Protein AF-A0A2M7K207-F1 (afdb_monomer_lite)

Sequence (127 aa):
FESYIINLAVLKNHSAVKMTAAMKNVFGFYLNKIFIRWPATRSFSGGWWNKSELHMYGVPESIIDLCRYIHFDFNIVDASIGQRKSEVHGQPCDPPIGKIIAGFDAHEVDKICAPLLNLAPKEIKYL

pLDDT: mean 88.42, std 15.57, range [40.5, 98.75]

Structure (mmCIF, N/CA/C/O backbone):
data_AF-A0A2M7K207-F1
#
_entry.id   AF-A0A2M7K207-F1
#
loop_
_atom_site.group_PDB
_atom_site.id
_atom_site.type_symbol
_atom_site.label_atom_id
_atom_site.label_alt_id
_atom_site.label_comp_id
_atom_site.label_asym_id
_atom_site.label_entity_id
_atom_site.label_seq_id
_atom_site.pdbx_PDB_ins_code
_atom_site.Cartn_x
_atom_site.Cartn_y
_atom_site.Cartn_z
_atom_site.occupancy
_atom_site.B_iso_or_equiv
_atom_site.auth_seq_id
_atom_site.auth_comp_id
_atom_site.auth_asym_id
_atom_site.auth_atom_id
_atom_site.pdbx_PDB_model_num
ATOM 1 N N . PHE A 1 1 ? 9.839 -26.637 -8.766 1.00 67.88 1 PHE A N 1
ATOM 2 C CA . PHE A 1 1 ? 8.945 -26.093 -7.730 1.00 67.88 1 PHE A CA 1
ATOM 3 C C . PHE A 1 1 ? 8.374 -24.799 -8.259 1.00 67.88 1 PHE A C 1
ATOM 5 O O . PHE A 1 1 ? 9.149 -23.994 -8.761 1.00 67.88 1 PHE A O 1
ATOM 12 N N . GLU A 1 2 ? 7.059 -24.629 -8.185 1.00 85.38 2 GLU A N 1
ATOM 13 C CA . GLU A 1 2 ? 6.427 -23.321 -8.365 1.00 85.38 2 GLU A CA 1
ATOM 14 C C . GLU A 1 2 ? 6.477 -22.597 -7.017 1.00 85.38 2 GLU A C 1
ATOM 16 O O . GLU A 1 2 ? 6.130 -23.174 -5.984 1.00 85.38 2 GLU A O 1
ATOM 21 N N . SER A 1 3 ? 7.013 -21.379 -7.005 1.00 89.19 3 SER A N 1
ATOM 22 C CA . SER A 1 3 ? 7.054 -20.519 -5.821 1.00 89.19 3 SER A CA 1
ATOM 23 C C . SER A 1 3 ? 5.884 -19.545 -5.852 1.00 89.19 3 SER A C 1
ATOM 25 O O . SER A 1 3 ? 5.554 -19.051 -6.924 1.00 89.19 3 SER A O 1
ATOM 27 N N . TYR A 1 4 ? 5.324 -19.237 -4.683 1.00 93.81 4 TYR A N 1
ATOM 28 C CA . TYR A 1 4 ? 4.212 -18.300 -4.522 1.00 93.81 4 TYR A CA 1
ATOM 29 C C . TYR A 1 4 ? 4.637 -17.161 -3.590 1.00 93.81 4 TYR A C 1
ATOM 31 O O . TYR A 1 4 ? 5.176 -17.410 -2.508 1.00 93.81 4 TYR A O 1
ATOM 39 N N . ILE A 1 5 ? 4.405 -15.916 -3.993 1.00 94.19 5 ILE A N 1
ATOM 40 C CA . ILE A 1 5 ? 4.757 -14.709 -3.250 1.00 94.19 5 ILE A CA 1
ATOM 41 C C . ILE A 1 5 ? 3.472 -14.025 -2.788 1.00 94.19 5 ILE A C 1
ATOM 43 O O . ILE A 1 5 ? 2.703 -13.488 -3.586 1.00 94.19 5 ILE A O 1
ATOM 47 N N . ILE A 1 6 ? 3.263 -14.007 -1.470 1.00 96.88 6 ILE A N 1
ATOM 48 C CA . ILE A 1 6 ? 2.131 -13.322 -0.841 1.00 96.88 6 ILE A CA 1
ATOM 49 C C . ILE A 1 6 ? 2.583 -11.948 -0.347 1.00 96.88 6 ILE A C 1
ATOM 51 O O . ILE A 1 6 ? 3.492 -11.830 0.477 1.00 96.88 6 ILE A O 1
ATOM 55 N N . ASN A 1 7 ? 1.916 -10.905 -0.827 1.00 97.50 7 ASN A N 1
ATOM 56 C CA . ASN A 1 7 ? 2.116 -9.530 -0.397 1.00 97.50 7 ASN A CA 1
ATOM 57 C C . ASN A 1 7 ? 1.244 -9.217 0.820 1.00 97.50 7 ASN A C 1
ATOM 59 O O . ASN A 1 7 ? 0.026 -9.124 0.687 1.00 97.50 7 ASN A O 1
ATOM 63 N N . LEU A 1 8 ? 1.857 -9.029 1.990 1.00 97.69 8 LEU A N 1
ATOM 64 C CA . LEU A 1 8 ? 1.155 -8.664 3.222 1.00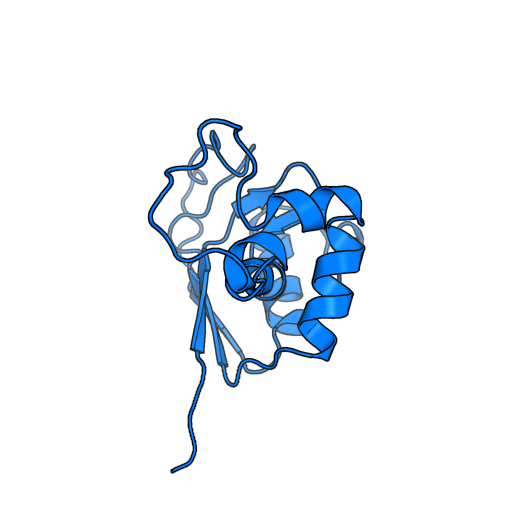 97.69 8 LEU A CA 1
ATOM 65 C C . LEU A 1 8 ? 1.459 -7.208 3.597 1.00 97.69 8 LEU A C 1
ATOM 67 O O . LEU A 1 8 ? 2.548 -6.894 4.084 1.00 97.69 8 LEU A O 1
ATOM 71 N N . ALA A 1 9 ? 0.503 -6.318 3.346 1.00 97.69 9 ALA A N 1
ATOM 72 C CA . ALA A 1 9 ? 0.615 -4.886 3.607 1.00 97.69 9 ALA A CA 1
ATOM 73 C C . ALA A 1 9 ? -0.258 -4.456 4.794 1.00 97.69 9 ALA A C 1
ATOM 75 O O . ALA A 1 9 ? -1.253 -5.100 5.112 1.00 97.69 9 ALA A O 1
ATOM 76 N N . VAL A 1 10 ? 0.080 -3.324 5.413 1.00 97.31 10 VAL A N 1
ATOM 77 C CA . VAL A 1 10 ? -0.739 -2.675 6.451 1.00 97.31 10 VAL A CA 1
ATOM 78 C C . VAL A 1 10 ? -1.293 -1.368 5.898 1.00 97.31 10 VAL A C 1
ATOM 80 O O . VAL A 1 10 ? -0.534 -0.552 5.367 1.00 97.31 10 VAL A O 1
ATOM 83 N N . LEU A 1 11 ? -2.603 -1.158 6.044 1.00 98.19 11 LEU A N 1
ATOM 84 C CA . LEU A 1 11 ? -3.279 0.032 5.538 1.00 98.19 11 LEU A CA 1
ATOM 85 C C . LEU A 1 11 ? -2.917 1.275 6.358 1.00 98.19 11 LEU A C 1
ATOM 87 O O . LEU A 1 11 ? -3.190 1.353 7.558 1.00 98.19 11 LEU A O 1
ATOM 91 N N . LYS A 1 12 ? -2.358 2.295 5.704 1.00 97.00 12 LYS A N 1
ATOM 92 C CA . LYS A 1 12 ? -2.043 3.572 6.363 1.00 97.00 12 LYS A CA 1
ATOM 93 C C . LYS A 1 12 ? -2.062 4.766 5.421 1.00 97.00 12 LYS A C 1
ATOM 95 O O . LYS A 1 12 ? -1.779 4.628 4.235 1.00 97.00 12 LYS A O 1
ATOM 100 N N . ASN A 1 13 ? -2.301 5.955 5.966 1.00 96.25 13 ASN A N 1
ATOM 101 C CA . ASN A 1 13 ? -2.028 7.212 5.281 1.00 96.25 13 ASN A CA 1
ATOM 102 C C . ASN A 1 13 ? -0.528 7.355 5.012 1.00 96.25 13 ASN A C 1
ATOM 104 O O . ASN A 1 13 ? 0.306 6.902 5.796 1.00 96.25 13 ASN A O 1
ATOM 108 N N . HIS A 1 14 ? -0.198 8.053 3.930 1.00 94.69 14 HIS A N 1
ATOM 109 C CA . HIS A 1 14 ? 1.172 8.419 3.597 1.00 94.69 14 HIS A CA 1
ATOM 110 C C . HIS A 1 14 ? 1.233 9.851 3.070 1.00 94.69 14 HIS A C 1
ATOM 112 O O . HIS A 1 14 ? 0.474 10.229 2.184 1.00 94.69 14 HIS A O 1
ATOM 118 N N . SER A 1 15 ? 2.175 10.639 3.575 1.00 90.69 15 SER A N 1
ATOM 119 C CA . SER A 1 15 ? 2.405 12.033 3.180 1.00 90.69 15 SER A CA 1
ATOM 120 C C . SER A 1 15 ? 2.583 12.231 1.660 1.00 90.69 15 SER A C 1
ATOM 122 O O . SER A 1 15 ? 1.867 13.025 1.053 1.00 90.69 15 SER A O 1
ATOM 124 N N . ALA A 1 16 ? 3.491 11.475 1.033 1.00 89.88 16 ALA A N 1
ATOM 125 C CA . ALA A 1 16 ? 3.842 11.612 -0.382 1.00 89.88 16 ALA A CA 1
ATOM 126 C C . ALA A 1 16 ? 2.799 11.048 -1.365 1.00 89.88 16 ALA A C 1
ATOM 128 O O . ALA A 1 16 ? 2.638 11.578 -2.461 1.00 89.88 16 ALA A O 1
ATOM 129 N N . VAL A 1 17 ? 2.111 9.963 -0.996 1.00 93.81 17 VAL A N 1
ATOM 130 C CA . VAL A 1 17 ? 1.262 9.188 -1.927 1.00 93.81 17 VAL A CA 1
ATOM 131 C C . VAL A 1 17 ? -0.150 8.920 -1.413 1.00 93.81 17 VAL A C 1
ATOM 133 O O . VAL A 1 17 ? -0.867 8.103 -1.975 1.00 93.81 17 VAL A O 1
ATOM 136 N N . LYS A 1 18 ? -0.562 9.627 -0.356 1.00 95.81 18 LYS A N 1
ATOM 137 C CA . LYS A 1 18 ? -1.858 9.533 0.340 1.00 95.81 18 LYS A CA 1
ATOM 138 C C . LYS A 1 18 ? -2.096 8.222 1.085 1.00 95.81 18 LYS A C 1
ATOM 140 O O . LYS A 1 18 ? -2.549 8.283 2.225 1.00 95.81 18 LYS A O 1
ATOM 145 N N . MET A 1 19 ? -1.734 7.077 0.511 1.00 96.81 19 MET A N 1
ATOM 146 C CA . MET A 1 19 ? -1.992 5.748 1.061 1.00 96.81 19 MET A CA 1
ATOM 147 C C . MET A 1 19 ? -0.792 4.808 0.893 1.00 96.81 19 MET A C 1
ATOM 149 O O . MET A 1 19 ? -0.026 4.891 -0.060 1.00 96.81 19 MET A O 1
ATOM 153 N N . THR A 1 20 ? -0.633 3.896 1.845 1.00 96.00 20 THR A N 1
ATOM 154 C CA . THR A 1 20 ? 0.124 2.653 1.697 1.00 96.00 20 THR A CA 1
ATOM 155 C C . THR A 1 20 ? -0.860 1.494 1.799 1.00 96.00 20 THR A C 1
ATOM 157 O O . THR A 1 20 ? -1.574 1.390 2.797 1.00 96.00 20 THR A O 1
ATOM 160 N N . ALA A 1 21 ? -0.860 0.639 0.783 1.00 97.69 21 ALA A N 1
ATOM 161 C CA . ALA A 1 21 ? -1.545 -0.648 0.753 1.00 97.69 21 ALA A CA 1
ATOM 162 C C . ALA A 1 21 ? -0.707 -1.632 -0.098 1.00 97.69 21 ALA A C 1
ATOM 164 O O . ALA A 1 21 ? 0.525 -1.618 0.014 1.00 97.69 21 ALA A O 1
ATOM 165 N N . ALA A 1 22 ? -1.324 -2.484 -0.915 1.00 98.00 22 ALA A N 1
ATOM 166 C CA . ALA A 1 22 ? -0.666 -3.561 -1.646 1.00 98.00 22 ALA A CA 1
ATOM 167 C C . ALA A 1 22 ? 0.401 -3.051 -2.628 1.00 98.00 22 ALA A C 1
ATOM 169 O O . ALA A 1 22 ? 1.557 -3.471 -2.525 1.00 98.00 22 ALA A O 1
ATOM 170 N N . MET A 1 23 ? 0.067 -2.114 -3.527 1.00 97.88 23 MET A N 1
ATOM 171 C CA . MET A 1 23 ? 1.023 -1.633 -4.541 1.00 97.88 23 MET A CA 1
ATOM 172 C C . MET A 1 23 ? 2.235 -0.958 -3.898 1.00 97.88 23 MET A C 1
ATOM 174 O O . MET A 1 23 ? 3.380 -1.230 -4.250 1.00 97.88 23 MET A O 1
ATOM 178 N N . LYS A 1 24 ? 2.014 -0.124 -2.876 1.00 96.19 24 LYS A N 1
ATOM 179 C CA . LYS A 1 24 ? 3.107 0.568 -2.181 1.00 96.19 24 LYS A CA 1
ATOM 180 C C . LYS A 1 24 ? 4.068 -0.394 -1.471 1.00 96.19 24 LYS A C 1
ATOM 182 O O . LYS A 1 24 ? 5.251 -0.070 -1.324 1.00 96.19 24 LYS A O 1
ATOM 187 N N . ASN A 1 25 ? 3.588 -1.563 -1.044 1.00 96.06 25 ASN A N 1
ATOM 188 C CA . ASN A 1 25 ? 4.398 -2.542 -0.321 1.00 96.06 25 ASN A CA 1
ATOM 189 C C . ASN A 1 25 ? 5.535 -3.130 -1.178 1.00 96.06 25 ASN A C 1
ATOM 191 O O . ASN A 1 25 ? 6.534 -3.596 -0.628 1.00 96.06 25 ASN A O 1
ATOM 195 N N . VAL A 1 26 ? 5.465 -2.992 -2.511 1.00 94.56 26 VAL A N 1
ATOM 196 C CA . VAL A 1 26 ? 6.535 -3.377 -3.450 1.00 94.56 26 VAL A CA 1
ATOM 197 C C . VAL A 1 26 ? 7.873 -2.684 -3.158 1.00 94.56 26 VAL A C 1
ATOM 199 O O . VAL A 1 26 ? 8.937 -3.235 -3.431 1.00 94.56 26 VAL A O 1
ATOM 202 N N . PHE A 1 27 ? 7.855 -1.518 -2.495 1.00 92.56 27 PHE A N 1
ATOM 203 C CA . PHE A 1 27 ? 9.068 -0.847 -2.006 1.00 92.56 27 PHE A CA 1
ATOM 204 C C . PHE A 1 27 ? 9.920 -1.761 -1.108 1.00 92.56 27 PHE A C 1
ATOM 206 O O . PHE A 1 27 ? 11.120 -1.539 -0.969 1.00 92.56 27 PHE A O 1
ATOM 213 N N . GLY A 1 28 ? 9.314 -2.773 -0.475 1.00 89.50 28 GLY A N 1
ATOM 214 C CA . GLY A 1 28 ? 9.980 -3.846 0.267 1.00 89.50 28 GLY A CA 1
ATOM 215 C C . GLY A 1 28 ? 11.059 -4.595 -0.506 1.00 89.50 28 GLY A C 1
ATOM 216 O O . GLY A 1 28 ? 12.071 -4.948 0.089 1.00 89.50 28 GLY A O 1
ATOM 217 N N . PHE A 1 29 ? 10.854 -4.783 -1.806 1.00 88.75 29 PHE A N 1
ATOM 218 C CA . PHE A 1 29 ? 11.705 -5.593 -2.676 1.00 88.75 29 PHE A CA 1
ATOM 219 C C . PHE A 1 29 ? 12.853 -4.810 -3.309 1.00 88.75 29 PHE A C 1
ATOM 221 O O . PHE A 1 29 ? 13.759 -5.403 -3.892 1.00 88.75 29 PHE A O 1
ATOM 228 N N . TYR A 1 30 ? 12.833 -3.482 -3.205 1.00 88.38 30 TYR A N 1
ATOM 229 C CA . TYR A 1 30 ? 13.886 -2.667 -3.778 1.00 88.38 30 TYR A CA 1
ATOM 230 C C . TYR A 1 30 ? 15.198 -2.835 -3.009 1.00 88.38 30 TYR A C 1
ATOM 232 O O . TYR A 1 30 ? 15.269 -2.605 -1.798 1.00 88.38 30 TYR A O 1
ATOM 240 N N . LEU A 1 31 ? 16.245 -3.195 -3.747 1.00 81.88 31 LEU A N 1
ATOM 241 C CA . LEU A 1 31 ? 17.618 -3.242 -3.271 1.00 81.88 31 LEU A CA 1
ATOM 242 C C . LEU A 1 31 ? 18.422 -2.190 -4.027 1.00 81.88 31 LEU A C 1
ATOM 244 O O . LEU A 1 31 ? 18.589 -2.286 -5.244 1.00 81.88 31 LEU A O 1
ATOM 248 N N . ASN A 1 32 ? 18.936 -1.190 -3.314 1.00 72.56 32 ASN A N 1
ATOM 249 C CA . ASN A 1 32 ? 19.797 -0.198 -3.935 1.00 72.56 32 ASN A CA 1
ATOM 250 C C . ASN A 1 32 ? 21.162 -0.803 -4.324 1.00 72.56 32 ASN A C 1
ATOM 252 O O . ASN A 1 32 ? 21.650 -1.776 -3.737 1.00 72.56 32 ASN A O 1
ATOM 256 N N . LYS A 1 33 ? 21.814 -0.215 -5.336 1.00 65.38 33 LYS A N 1
ATOM 257 C CA . LYS A 1 33 ? 23.104 -0.714 -5.861 1.00 65.38 33 LYS A CA 1
ATOM 258 C C . LYS A 1 33 ? 24.218 -0.710 -4.813 1.00 65.38 33 LYS A C 1
ATOM 260 O O . LYS A 1 33 ? 25.159 -1.496 -4.917 1.00 65.38 33 LYS A O 1
ATOM 265 N N . ILE A 1 34 ? 24.129 0.180 -3.827 1.00 61.75 34 ILE A N 1
ATOM 266 C CA . ILE A 1 34 ? 25.118 0.298 -2.755 1.00 61.75 34 ILE A CA 1
ATOM 267 C C . ILE A 1 34 ? 25.020 -0.917 -1.818 1.00 61.75 34 ILE A C 1
ATOM 269 O O . ILE A 1 34 ? 26.048 -1.492 -1.467 1.00 61.75 34 ILE A O 1
ATOM 273 N N . PHE A 1 35 ? 23.806 -1.374 -1.505 1.00 58.31 35 PHE A N 1
ATOM 274 C CA . PHE A 1 35 ? 23.536 -2.571 -0.709 1.00 58.31 35 PHE A CA 1
ATOM 275 C C . PHE A 1 35 ? 24.025 -3.848 -1.405 1.00 58.31 35 PHE A C 1
ATOM 277 O O . PHE A 1 35 ? 24.586 -4.727 -0.761 1.00 58.31 35 PHE A O 1
ATOM 284 N N . ILE A 1 36 ? 23.884 -3.930 -2.732 1.00 58.88 36 ILE A N 1
ATOM 285 C CA . ILE A 1 36 ? 24.345 -5.087 -3.522 1.00 58.88 36 ILE A CA 1
ATOM 286 C C . ILE A 1 36 ? 25.882 -5.166 -3.583 1.00 58.88 36 ILE A C 1
ATOM 288 O O . ILE A 1 36 ? 26.442 -6.259 -3.632 1.00 58.88 36 ILE A O 1
ATOM 292 N N . ARG A 1 37 ? 26.588 -4.025 -3.581 1.00 56.31 37 ARG A N 1
ATOM 293 C CA . ARG A 1 37 ? 28.059 -3.981 -3.720 1.00 56.31 37 ARG A CA 1
ATOM 294 C C . ARG A 1 37 ? 28.823 -4.057 -2.394 1.00 56.31 37 ARG A C 1
ATOM 296 O O . ARG A 1 37 ? 30.023 -4.306 -2.436 1.00 56.31 37 ARG A O 1
ATOM 303 N N . TRP A 1 38 ? 28.171 -3.847 -1.250 1.00 53.69 38 TRP A N 1
ATOM 304 C CA . TRP A 1 38 ? 28.819 -3.843 0.067 1.00 53.69 38 TRP A CA 1
ATOM 305 C C . TRP A 1 38 ? 28.008 -4.642 1.099 1.00 53.69 38 TRP A C 1
ATOM 307 O O . TRP A 1 38 ? 27.013 -4.133 1.619 1.00 53.69 38 TRP A O 1
ATOM 317 N N . PRO A 1 39 ? 28.425 -5.876 1.446 1.00 52.06 39 PRO A N 1
ATOM 318 C CA . PRO A 1 39 ? 27.698 -6.691 2.404 1.00 52.06 39 PRO A CA 1
ATOM 319 C C . PRO A 1 39 ? 27.873 -6.135 3.826 1.00 52.06 39 PRO A C 1
ATOM 321 O O . PRO A 1 39 ? 28.963 -6.146 4.394 1.00 52.06 39 PRO A O 1
ATOM 324 N N . ALA A 1 40 ? 26.769 -5.619 4.370 1.00 52.78 40 ALA A N 1
ATOM 325 C CA . ALA A 1 40 ? 26.275 -5.758 5.748 1.00 52.78 40 ALA A CA 1
ATOM 326 C C . ALA A 1 40 ? 27.236 -5.637 6.960 1.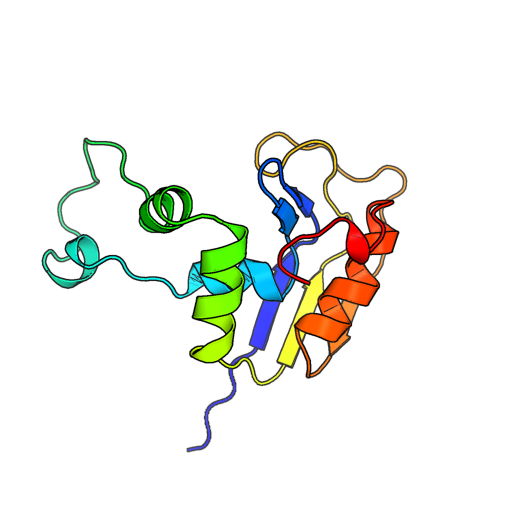00 52.78 40 ALA A C 1
ATOM 328 O O . ALA A 1 40 ? 26.870 -6.065 8.049 1.00 52.78 40 ALA A O 1
ATOM 329 N N . THR A 1 41 ? 28.427 -5.042 6.844 1.00 46.69 41 THR A N 1
ATOM 330 C CA . THR A 1 41 ? 29.364 -4.873 7.984 1.00 46.69 41 THR A CA 1
ATOM 331 C C . THR A 1 41 ? 29.584 -3.424 8.410 1.00 46.69 41 THR A C 1
ATOM 333 O O . THR A 1 41 ? 30.294 -3.157 9.378 1.00 46.69 41 THR A O 1
ATOM 336 N N . ARG A 1 42 ? 28.921 -2.465 7.758 1.00 46.25 42 ARG A N 1
ATOM 337 C CA . ARG A 1 42 ? 28.799 -1.101 8.273 1.00 46.25 42 ARG A CA 1
ATOM 338 C C . ARG A 1 42 ? 27.328 -0.749 8.380 1.00 46.25 42 ARG A C 1
ATOM 340 O O . ARG A 1 42 ? 26.677 -0.486 7.372 1.00 46.25 42 ARG A O 1
ATOM 347 N N . SER A 1 43 ? 26.820 -0.720 9.614 1.00 45.62 43 SER A N 1
ATOM 348 C CA . SER A 1 43 ? 25.693 0.145 9.956 1.00 45.62 43 SER A CA 1
ATOM 349 C C . SER A 1 43 ? 25.965 1.492 9.304 1.00 45.62 43 SER A C 1
ATOM 351 O O . SER A 1 43 ? 27.005 2.094 9.570 1.00 45.62 43 SER A O 1
ATOM 353 N N . PHE A 1 44 ? 25.097 1.900 8.379 1.00 46.59 44 PHE A N 1
ATOM 354 C CA . PHE A 1 44 ? 25.246 3.141 7.632 1.00 46.59 44 PHE A CA 1
ATOM 355 C C . PHE A 1 44 ? 25.285 4.315 8.614 1.00 46.59 44 PHE A C 1
ATOM 357 O O . PHE A 1 44 ? 24.257 4.886 8.973 1.00 46.59 44 PHE A O 1
ATOM 364 N N . SER A 1 45 ? 26.487 4.714 9.016 1.00 40.50 45 SER A N 1
ATOM 365 C CA . SER A 1 45 ? 26.792 5.925 9.776 1.00 40.50 45 SER A CA 1
ATOM 366 C C . SER A 1 45 ? 26.687 7.168 8.876 1.00 40.50 45 SER A C 1
ATOM 368 O O . SER A 1 45 ? 27.564 8.024 8.872 1.00 40.50 45 SER A O 1
ATOM 370 N N . GLY A 1 46 ? 25.631 7.210 8.055 1.00 43.44 46 GLY A N 1
ATOM 371 C CA . GLY A 1 46 ? 25.354 8.217 7.029 1.00 43.44 46 GLY A CA 1
ATOM 372 C C . GLY A 1 46 ? 23.893 8.255 6.550 1.00 43.44 46 GLY A C 1
ATOM 373 O O . GLY A 1 46 ? 23.596 8.972 5.605 1.00 43.44 46 GLY A O 1
ATOM 374 N N . GLY A 1 47 ? 22.968 7.510 7.174 1.00 45.38 47 GLY A N 1
ATOM 375 C CA . GLY A 1 47 ? 21.525 7.799 7.103 1.00 45.38 47 GLY A CA 1
ATOM 376 C C . GLY A 1 47 ? 20.763 7.431 5.820 1.00 45.38 47 GLY A C 1
ATOM 377 O O . GLY A 1 47 ? 19.580 7.745 5.724 1.00 45.38 47 GLY A O 1
ATOM 378 N N . TRP A 1 48 ? 21.374 6.760 4.840 1.00 50.56 48 TRP A N 1
ATOM 379 C CA . TRP A 1 48 ? 20.670 6.373 3.609 1.00 50.56 48 TRP A CA 1
ATOM 380 C C . TRP A 1 48 ? 19.961 5.027 3.786 1.00 50.56 48 TRP A C 1
ATOM 382 O O . TRP A 1 48 ? 20.537 3.952 3.635 1.00 50.56 48 TRP A O 1
ATOM 392 N N . TRP A 1 49 ? 18.685 5.106 4.159 1.00 62.50 49 TRP A N 1
ATOM 393 C CA . TRP A 1 49 ? 17.752 3.981 4.192 1.00 62.50 49 TRP A CA 1
ATOM 394 C C . TRP A 1 49 ? 17.652 3.333 2.799 1.00 62.50 49 TRP A C 1
ATOM 396 O O . TRP A 1 49 ? 17.518 4.046 1.815 1.00 62.50 49 TRP A O 1
ATOM 406 N N . ASN A 1 50 ? 17.657 1.997 2.685 1.00 65.75 50 ASN A N 1
ATOM 407 C CA . ASN A 1 50 ? 17.696 1.272 1.394 1.00 65.75 50 ASN A CA 1
ATOM 408 C C . ASN A 1 50 ? 16.678 1.800 0.348 1.00 65.75 50 ASN A C 1
ATOM 410 O O . ASN A 1 50 ? 16.961 1.889 -0.841 1.00 65.75 50 ASN A O 1
ATOM 414 N N . LYS A 1 51 ? 15.507 2.245 0.818 1.00 75.69 51 LYS A N 1
ATOM 415 C CA . LYS A 1 51 ? 14.379 2.719 -0.002 1.00 75.69 51 LYS A CA 1
ATOM 416 C C . LYS A 1 51 ? 14.317 4.250 -0.170 1.00 75.69 51 LYS A C 1
ATOM 418 O O . LYS A 1 51 ? 13.353 4.753 -0.747 1.00 75.69 51 LYS A O 1
ATOM 423 N N . SER A 1 52 ? 15.273 5.013 0.373 1.00 79.50 52 SER A N 1
ATOM 424 C CA . SER A 1 52 ? 15.278 6.483 0.264 1.00 79.50 52 SER A CA 1
ATOM 425 C C . SER A 1 52 ? 15.542 6.947 -1.167 1.00 79.50 52 SER A C 1
ATOM 427 O O . SER A 1 52 ? 14.984 7.954 -1.584 1.00 79.50 52 SER A O 1
ATOM 429 N N . GLU A 1 53 ? 16.311 6.179 -1.942 1.00 84.25 53 GLU A N 1
ATOM 430 C CA . GLU A 1 53 ? 16.600 6.463 -3.354 1.00 84.25 53 GLU A CA 1
ATOM 431 C C . GLU A 1 53 ? 15.323 6.556 -4.202 1.00 84.25 53 GLU A C 1
ATOM 433 O O . GLU A 1 53 ? 15.171 7.482 -4.993 1.00 84.25 53 GLU A O 1
ATOM 438 N N . LEU A 1 54 ? 14.334 5.703 -3.927 1.00 89.31 54 LEU A N 1
ATOM 439 C CA . LEU A 1 54 ? 13.025 5.746 -4.587 1.00 89.31 54 LEU A CA 1
ATOM 440 C C . LEU A 1 54 ? 12.249 7.050 -4.332 1.00 89.31 54 LEU A C 1
ATOM 442 O O . LEU A 1 54 ? 11.380 7.419 -5.113 1.00 89.31 54 LEU A O 1
ATOM 446 N N . HIS A 1 55 ? 12.542 7.769 -3.245 1.00 88.00 55 HIS A N 1
ATOM 447 C CA . HIS A 1 55 ? 11.925 9.076 -3.007 1.00 88.00 55 HIS A CA 1
ATOM 448 C C . HIS A 1 55 ? 12.541 10.164 -3.891 1.00 88.00 55 HIS A C 1
ATOM 450 O O . HIS A 1 55 ? 11.849 11.124 -4.218 1.00 88.00 55 HIS A O 1
ATOM 456 N N . MET A 1 56 ? 13.800 10.003 -4.315 1.00 86.75 56 MET A N 1
ATOM 457 C CA . MET A 1 56 ? 14.456 10.929 -5.242 1.00 86.75 56 MET A CA 1
ATOM 458 C C . MET A 1 56 ? 13.918 10.792 -6.671 1.00 86.75 56 MET A C 1
ATOM 460 O O . MET A 1 56 ? 13.886 11.779 -7.398 1.00 86.75 56 MET A O 1
ATOM 464 N N . TYR A 1 57 ? 13.474 9.595 -7.066 1.00 89.50 57 TYR A N 1
ATOM 465 C CA . TYR A 1 57 ? 12.915 9.339 -8.401 1.00 89.50 57 TYR A CA 1
ATOM 466 C C . TYR A 1 57 ? 11.432 9.685 -8.545 1.00 89.50 57 TYR A C 1
ATOM 468 O O . TYR A 1 57 ? 10.920 9.708 -9.658 1.00 89.50 57 TYR A O 1
ATOM 476 N N . GLY A 1 58 ? 10.749 9.967 -7.437 1.00 93.75 58 GLY A N 1
ATOM 477 C CA . GLY A 1 58 ? 9.301 10.124 -7.408 1.00 93.75 58 GLY A CA 1
ATOM 478 C C . GLY A 1 58 ? 8.635 8.870 -6.854 1.00 93.75 58 GLY A C 1
ATOM 479 O O . GLY A 1 58 ? 8.818 7.754 -7.344 1.00 93.75 58 GLY A O 1
ATOM 480 N N . VAL A 1 59 ? 7.897 9.050 -5.756 1.00 94.19 59 VAL A N 1
ATOM 481 C CA . VAL A 1 59 ? 7.294 7.932 -5.029 1.00 94.19 59 VAL A CA 1
ATOM 482 C C . VAL A 1 59 ? 6.184 7.257 -5.847 1.00 94.19 59 VAL A C 1
ATOM 484 O O . VAL A 1 59 ? 6.220 6.030 -5.909 1.00 94.19 59 VAL A O 1
ATOM 487 N N . PRO A 1 60 ? 5.222 7.978 -6.467 1.00 96.56 60 PRO A N 1
ATOM 488 C CA . PRO A 1 60 ? 4.233 7.361 -7.353 1.00 96.56 60 PRO A CA 1
ATOM 489 C C . PRO A 1 60 ? 4.859 6.608 -8.532 1.00 96.56 60 PRO A C 1
ATOM 491 O O . PRO A 1 60 ? 4.516 5.455 -8.774 1.00 96.56 60 PRO A O 1
ATOM 494 N N . GLU A 1 61 ? 5.809 7.241 -9.218 1.00 96.25 61 GLU A N 1
ATOM 495 C CA . GLU A 1 61 ? 6.485 6.719 -10.407 1.00 96.25 61 GLU A CA 1
ATOM 496 C C . GLU A 1 61 ? 7.240 5.433 -10.064 1.00 96.25 61 GLU A C 1
ATOM 498 O O . GLU A 1 61 ? 7.071 4.411 -10.721 1.00 96.25 61 GLU A O 1
ATOM 503 N N . SER A 1 62 ? 7.963 5.441 -8.941 1.00 95.75 62 SER A N 1
ATOM 504 C CA . SER A 1 62 ? 8.655 4.259 -8.426 1.00 95.75 62 SER A CA 1
ATOM 505 C C . SER A 1 62 ? 7.708 3.100 -8.102 1.00 95.75 62 SER A C 1
ATOM 507 O O . SER A 1 62 ? 8.090 1.947 -8.271 1.00 95.75 62 SER A O 1
ATOM 509 N N . ILE A 1 63 ? 6.494 3.364 -7.599 1.00 96.69 63 ILE A N 1
ATOM 510 C CA . ILE A 1 63 ? 5.509 2.300 -7.328 1.00 96.69 63 ILE A CA 1
ATOM 511 C C . ILE A 1 63 ? 5.068 1.669 -8.645 1.00 96.69 63 ILE A C 1
ATOM 513 O O . ILE A 1 63 ? 5.120 0.449 -8.774 1.00 96.69 63 ILE A O 1
ATOM 517 N N . ILE A 1 64 ? 4.668 2.503 -9.611 1.00 96.56 64 ILE A N 1
ATOM 518 C CA . ILE A 1 64 ? 4.206 2.051 -10.926 1.00 96.56 64 ILE A CA 1
ATOM 519 C C . ILE A 1 64 ? 5.299 1.222 -11.599 1.00 96.56 64 ILE A C 1
ATOM 521 O O . ILE A 1 64 ? 5.035 0.098 -12.019 1.00 96.56 64 ILE A O 1
ATOM 525 N N . ASP A 1 65 ? 6.529 1.735 -11.650 1.00 95.81 65 ASP A N 1
ATOM 526 C CA . ASP A 1 65 ? 7.648 1.041 -12.279 1.00 95.81 65 ASP A CA 1
ATOM 527 C C . ASP A 1 65 ? 7.942 -0.292 -11.593 1.00 95.81 65 ASP A C 1
ATOM 529 O O . ASP A 1 65 ? 8.033 -1.314 -12.267 1.00 95.81 65 ASP A O 1
ATOM 533 N N . LEU A 1 66 ? 8.027 -0.330 -10.260 1.00 95.19 66 LEU A N 1
ATOM 534 C CA . LEU A 1 66 ? 8.290 -1.577 -9.538 1.00 95.19 66 LEU A CA 1
ATOM 535 C C . LEU A 1 66 ? 7.173 -2.613 -9.732 1.00 95.19 66 LEU A C 1
ATOM 537 O O . LEU A 1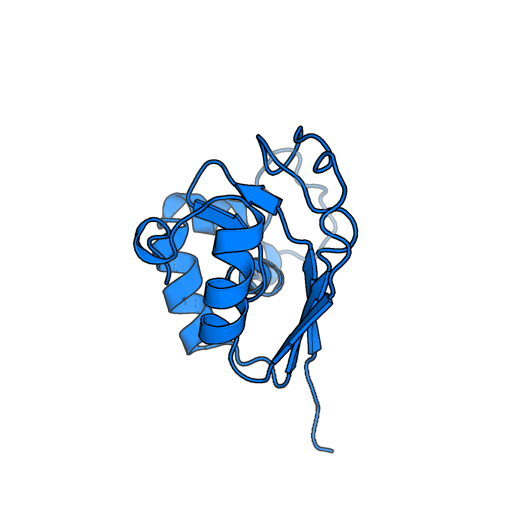 66 ? 7.478 -3.785 -9.946 1.00 95.19 66 LEU A O 1
ATOM 541 N N . CYS A 1 67 ? 5.901 -2.203 -9.725 1.00 95.62 67 CYS A N 1
ATOM 542 C CA . CYS A 1 67 ? 4.764 -3.096 -9.976 1.00 95.62 67 CYS A CA 1
ATOM 543 C C . CYS A 1 67 ? 4.743 -3.686 -11.398 1.00 95.62 67 CYS A C 1
ATOM 545 O O . CYS A 1 67 ? 4.069 -4.688 -11.623 1.00 95.62 67 CYS A O 1
ATOM 547 N N . ARG A 1 68 ? 5.487 -3.114 -12.357 1.00 94.88 68 ARG A N 1
ATOM 548 C CA . ARG A 1 68 ? 5.655 -3.700 -13.700 1.00 94.88 68 ARG A CA 1
ATOM 549 C C . ARG A 1 68 ? 6.671 -4.840 -13.750 1.00 94.88 68 ARG A C 1
ATOM 551 O O . ARG A 1 68 ? 6.662 -5.587 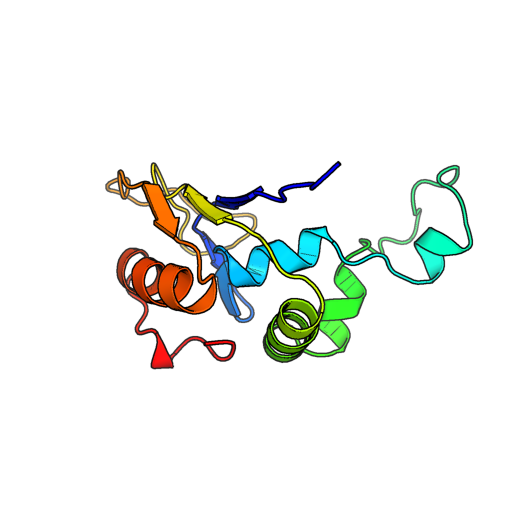-14.722 1.00 94.88 68 ARG A O 1
ATOM 558 N N . TYR A 1 69 ? 7.555 -4.944 -12.756 1.00 93.69 69 TYR A N 1
ATOM 559 C CA . TYR A 1 69 ? 8.623 -5.951 -12.717 1.00 93.69 69 TYR A CA 1
ATOM 560 C C . TYR A 1 69 ? 8.464 -6.961 -11.579 1.00 93.69 69 TYR A C 1
ATOM 562 O O . TYR A 1 69 ? 9.009 -8.060 -11.655 1.00 93.69 69 TYR A O 1
ATOM 570 N N . ILE A 1 70 ? 7.755 -6.592 -10.512 1.00 92.50 70 ILE A N 1
ATOM 571 C CA . ILE A 1 70 ? 7.529 -7.438 -9.343 1.00 92.50 70 ILE A CA 1
ATOM 572 C C . ILE A 1 70 ? 6.052 -7.801 -9.304 1.00 92.50 70 ILE A C 1
ATOM 574 O O . ILE A 1 70 ? 5.195 -6.951 -9.061 1.00 92.50 70 ILE A O 1
ATOM 578 N N . HIS A 1 71 ? 5.781 -9.084 -9.514 1.00 89.19 71 HIS A N 1
ATOM 579 C CA . HIS A 1 71 ? 4.443 -9.644 -9.459 1.00 89.19 71 HIS A CA 1
ATOM 580 C C . HIS A 1 71 ? 4.269 -10.423 -8.159 1.00 89.19 71 HIS A C 1
ATOM 582 O O . HIS A 1 71 ? 5.084 -11.279 -7.819 1.00 89.19 71 HIS A O 1
ATOM 588 N N . PHE A 1 72 ? 3.209 -10.089 -7.431 1.00 94.62 72 PHE A N 1
ATOM 589 C CA . PHE A 1 72 ? 2.746 -10.857 -6.287 1.00 94.62 72 PHE A CA 1
ATOM 590 C C . PHE A 1 72 ? 1.618 -11.765 -6.739 1.00 94.62 72 PHE A C 1
ATOM 592 O O . PHE A 1 72 ? 0.703 -11.307 -7.420 1.00 94.62 72 PHE A O 1
ATOM 599 N N . ASP A 1 73 ? 1.655 -13.024 -6.324 1.00 96.62 73 ASP A N 1
ATOM 600 C CA . ASP A 1 73 ? 0.635 -13.995 -6.703 1.00 96.62 73 ASP A CA 1
ATOM 601 C C . ASP A 1 73 ? -0.659 -13.821 -5.889 1.00 96.62 73 ASP A C 1
ATOM 603 O O . ASP A 1 73 ? -1.730 -14.277 -6.287 1.00 96.62 73 ASP A O 1
ATOM 607 N N . PHE A 1 74 ? -0.581 -13.171 -4.723 1.00 97.94 74 PHE A N 1
ATOM 608 C CA . PHE A 1 74 ? -1.746 -12.796 -3.924 1.00 97.94 74 PHE A CA 1
ATOM 609 C C . PHE A 1 74 ? -1.434 -11.619 -3.001 1.00 97.94 74 PHE A C 1
ATOM 611 O O . PHE A 1 74 ? -0.342 -11.528 -2.438 1.00 97.94 74 PHE A O 1
ATOM 618 N N . ASN A 1 75 ? -2.403 -10.727 -2.813 1.00 98.44 75 ASN A N 1
ATOM 619 C CA . ASN A 1 75 ? -2.271 -9.537 -1.982 1.00 98.44 75 ASN A CA 1
ATOM 620 C C . ASN A 1 75 ? -3.238 -9.607 -0.805 1.00 98.44 75 ASN A C 1
ATOM 622 O O . ASN A 1 75 ? -4.409 -9.934 -0.981 1.00 98.44 75 ASN A O 1
ATOM 626 N N . ILE A 1 76 ? -2.746 -9.258 0.381 1.00 98.62 76 ILE A N 1
ATOM 627 C CA . ILE A 1 76 ? -3.506 -9.134 1.621 1.00 98.62 76 ILE A CA 1
ATOM 628 C C . ILE A 1 76 ? -3.147 -7.788 2.247 1.00 98.62 76 ILE A C 1
ATOM 630 O O . ILE A 1 76 ? -1.980 -7.499 2.511 1.00 98.62 76 ILE A O 1
ATOM 634 N N . VAL A 1 77 ? -4.157 -6.968 2.509 1.00 98.75 77 VAL A N 1
ATOM 635 C CA . VAL A 1 77 ? -4.025 -5.705 3.229 1.00 98.75 77 VAL A CA 1
ATOM 636 C C . VAL A 1 77 ? -4.723 -5.840 4.574 1.00 98.75 77 VAL A C 1
ATOM 638 O O . VAL A 1 77 ? -5.946 -5.985 4.646 1.00 98.75 77 VAL A O 1
ATOM 641 N N . ASP A 1 78 ? -3.933 -5.760 5.641 1.00 98.56 78 ASP A N 1
ATOM 642 C CA . ASP A 1 78 ? -4.434 -5.634 6.999 1.00 98.56 78 ASP A CA 1
ATOM 643 C C . ASP A 1 78 ? -4.949 -4.208 7.230 1.00 98.56 78 ASP A C 1
ATOM 645 O O . ASP A 1 78 ? -4.189 -3.239 7.335 1.00 98.56 78 ASP A O 1
ATOM 649 N N . ALA A 1 79 ? -6.272 -4.095 7.291 1.00 98.06 79 ALA A N 1
ATOM 650 C CA . ALA A 1 79 ? -7.009 -2.905 7.677 1.00 98.06 79 ALA A CA 1
ATOM 651 C C . ALA A 1 79 ? -7.835 -3.179 8.948 1.00 98.06 79 ALA A C 1
ATOM 653 O O . ALA A 1 79 ? -8.922 -2.634 9.119 1.00 98.06 79 ALA A O 1
ATOM 654 N N . SER A 1 80 ? -7.362 -4.055 9.839 1.00 98.19 80 SER A N 1
ATOM 655 C CA . SER A 1 80 ? -8.029 -4.337 11.116 1.00 98.19 80 SER A CA 1
ATOM 656 C C . SER A 1 80 ? -8.121 -3.074 11.975 1.00 98.19 80 SER A C 1
ATOM 658 O O . SER A 1 80 ? -9.181 -2.757 12.510 1.00 98.19 80 SER A O 1
ATOM 660 N N . ILE A 1 81 ? -7.035 -2.301 12.022 1.00 97.44 81 ILE A N 1
ATOM 661 C CA . ILE A 1 81 ? -6.967 -0.999 12.691 1.00 97.44 81 ILE A CA 1
ATOM 662 C C . ILE A 1 81 ? -6.910 0.120 11.649 1.00 97.44 81 ILE A C 1
ATOM 664 O O . ILE A 1 81 ? -7.788 0.977 11.609 1.00 97.44 81 ILE A O 1
ATOM 668 N N . GLY A 1 82 ? -5.899 0.087 10.777 1.00 96.25 82 GLY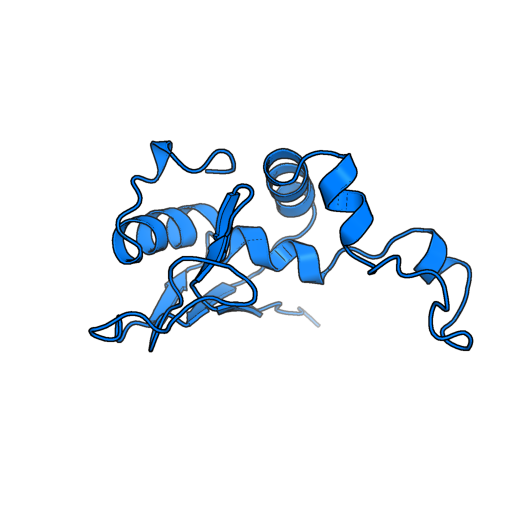 A N 1
ATOM 669 C CA . GLY A 1 82 ? -5.562 1.182 9.868 1.00 96.25 82 GLY A CA 1
ATOM 670 C C . GLY A 1 82 ? -4.909 2.373 10.581 1.00 96.25 82 GLY A C 1
ATOM 671 O O . GLY A 1 82 ? -5.138 2.607 11.765 1.00 96.25 82 GLY A O 1
ATOM 672 N N . GLN A 1 83 ? -4.120 3.173 9.864 1.00 97.31 83 GLN A N 1
ATOM 673 C CA . GLN A 1 83 ? -3.445 4.349 10.432 1.00 97.31 83 GLN A CA 1
ATOM 674 C C . GLN A 1 83 ? -3.724 5.613 9.611 1.00 97.31 83 GLN A C 1
ATOM 676 O O . GLN A 1 83 ? -3.584 5.614 8.393 1.00 97.31 83 GLN A O 1
ATOM 681 N N . ARG A 1 84 ? -4.084 6.720 10.266 1.00 93.62 84 ARG A N 1
ATOM 682 C CA . ARG A 1 84 ? -4.377 8.021 9.636 1.00 93.62 84 ARG A CA 1
ATOM 683 C C . ARG A 1 84 ? -3.315 9.071 9.981 1.00 93.62 84 ARG A C 1
ATOM 685 O O . ARG A 1 84 ? -2.481 8.874 10.861 1.00 93.62 84 ARG A O 1
ATOM 692 N N . LYS A 1 85 ? -3.378 10.219 9.295 1.00 89.69 85 LYS A N 1
ATOM 693 C CA . LYS A 1 85 ? -2.537 11.432 9.459 1.00 89.69 85 LYS A CA 1
ATOM 694 C C . LYS A 1 85 ? -1.072 11.323 9.008 1.00 89.69 85 LYS A C 1
ATOM 696 O O . LYS A 1 85 ? -0.574 12.282 8.433 1.00 89.69 85 LYS A O 1
ATOM 701 N N . SER A 1 86 ? -0.389 10.200 9.222 1.00 89.75 86 SER A N 1
ATOM 702 C CA . SER A 1 86 ? 1.011 10.007 8.804 1.00 89.75 86 SER A CA 1
ATOM 703 C C . SER A 1 86 ? 1.361 8.522 8.707 1.00 89.75 86 SER A C 1
ATOM 705 O O . SER A 1 86 ? 0.719 7.688 9.338 1.00 89.75 86 SER A O 1
ATOM 707 N N . GLU A 1 87 ? 2.401 8.197 7.946 1.00 85.75 87 GLU A N 1
ATOM 708 C CA . GLU A 1 87 ? 2.962 6.860 7.763 1.00 85.75 87 GLU A CA 1
ATOM 709 C C . GLU A 1 87 ? 3.916 6.410 8.885 1.00 85.75 87 GLU A C 1
ATOM 711 O O . GLU A 1 87 ? 4.130 5.201 9.016 1.00 85.75 87 GLU A O 1
ATOM 716 N N . VAL A 1 88 ? 4.473 7.349 9.671 1.00 86.81 88 VAL A N 1
ATOM 717 C CA . VAL A 1 88 ? 5.417 7.077 10.782 1.00 86.81 88 VAL A CA 1
ATOM 718 C C . VAL A 1 88 ? 4.807 7.419 12.139 1.00 86.81 88 VAL A C 1
ATOM 720 O O . VAL A 1 88 ? 4.813 6.591 13.041 1.00 86.81 88 VAL A O 1
ATOM 723 N N . HIS A 1 89 ? 4.254 8.625 12.278 1.00 89.12 89 HIS A N 1
ATOM 724 C CA . HIS A 1 89 ? 3.690 9.134 13.538 1.00 89.12 89 HIS A CA 1
ATOM 725 C C . HIS A 1 89 ? 2.169 9.284 13.450 1.00 89.12 89 HIS A C 1
ATOM 727 O O . HIS A 1 89 ? 1.577 10.214 13.998 1.00 89.12 89 HIS A O 1
ATOM 733 N N . GLY A 1 90 ? 1.542 8.407 12.666 1.00 89.56 90 GLY A N 1
ATOM 734 C CA . GLY A 1 90 ? 0.100 8.397 12.505 1.00 89.56 90 GLY A CA 1
ATOM 735 C C . GLY A 1 90 ? -0.619 7.959 13.776 1.00 89.56 90 GLY A C 1
ATOM 736 O O . GLY A 1 90 ? -0.015 7.524 14.753 1.00 89.56 90 GLY A O 1
ATOM 737 N N . GLN A 1 91 ? -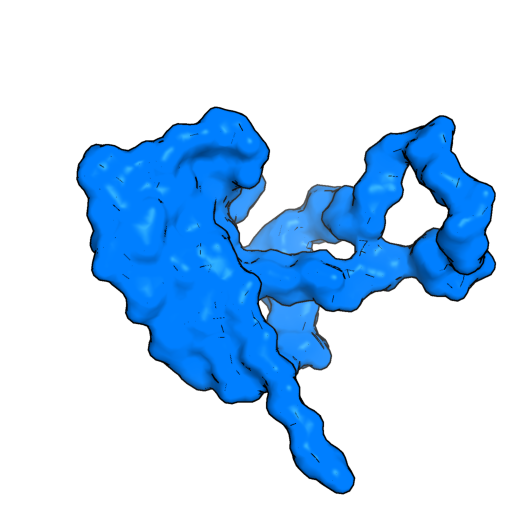1.938 8.073 13.741 1.00 95.06 91 GLN A N 1
ATOM 738 C CA . GLN A 1 91 ? -2.813 7.580 14.801 1.00 95.06 91 GLN A CA 1
ATOM 739 C C . GLN A 1 91 ? -3.639 6.414 14.253 1.00 95.06 91 GLN A C 1
ATOM 741 O O . GLN A 1 91 ? -3.962 6.436 13.059 1.00 95.06 91 GLN A O 1
ATOM 746 N N . PRO A 1 92 ? -3.996 5.421 15.084 1.00 97.00 92 PRO A N 1
ATOM 747 C CA . PRO A 1 92 ? -4.989 4.417 14.720 1.00 97.00 92 PRO A CA 1
ATOM 748 C C . PRO A 1 92 ? -6.258 5.063 14.150 1.00 97.00 92 PRO A C 1
ATOM 750 O O . PRO A 1 92 ? -6.621 6.173 14.551 1.00 97.00 92 PRO A O 1
ATOM 753 N N . CYS A 1 93 ? -6.936 4.396 13.215 1.00 96.75 93 CYS A N 1
ATOM 754 C CA . CYS A 1 93 ? -8.292 4.818 12.872 1.00 96.75 93 CYS A CA 1
ATOM 755 C C . CYS A 1 93 ? -9.196 4.652 14.093 1.00 96.75 93 CYS A C 1
ATOM 757 O O . CYS A 1 93 ? -9.100 3.657 14.812 1.00 96.75 93 CYS A O 1
ATOM 759 N N . ASP A 1 94 ? -10.075 5.628 14.289 1.00 95.06 94 ASP A N 1
ATOM 760 C CA . ASP A 1 94 ? -11.085 5.615 15.336 1.00 95.06 94 ASP A CA 1
ATOM 761 C C . ASP A 1 94 ? -12.448 5.974 14.706 1.00 95.06 94 ASP A C 1
ATOM 763 O O . ASP A 1 94 ? -12.614 7.108 14.239 1.00 95.06 94 ASP A O 1
ATOM 767 N N . PRO A 1 95 ? -13.383 5.010 14.581 1.00 95.69 95 PRO A N 1
ATOM 768 C CA . PRO A 1 95 ? -13.238 3.609 14.989 1.00 95.69 95 PRO A CA 1
ATOM 769 C C . PRO A 1 95 ? -12.218 2.833 14.122 1.00 95.69 95 PRO A C 1
ATOM 771 O O . PRO A 1 95 ? -11.937 3.242 12.986 1.00 95.69 95 PRO A O 1
ATOM 774 N N . PRO A 1 96 ? -11.681 1.696 14.614 1.00 97.31 96 PRO A N 1
ATOM 775 C CA . PRO A 1 96 ? -10.896 0.767 13.802 1.00 97.31 96 PRO A CA 1
ATOM 776 C C . PRO A 1 96 ? -11.661 0.333 12.547 1.00 97.31 96 PRO A C 1
ATOM 778 O O . PRO A 1 96 ? -12.876 0.142 12.588 1.00 97.31 96 PRO A O 1
ATOM 781 N N . ILE A 1 97 ? -10.957 0.150 11.426 1.00 98.00 97 ILE A N 1
ATOM 782 C CA . ILE A 1 97 ? -11.601 -0.206 10.149 1.00 98.00 97 ILE A CA 1
ATOM 783 C C . ILE A 1 97 ? -12.183 -1.633 10.180 1.00 98.00 97 ILE A C 1
ATOM 785 O O . ILE A 1 97 ? -13.231 -1.872 9.576 1.00 98.00 97 ILE A O 1
ATOM 789 N N . GLY A 1 98 ? -11.532 -2.570 10.876 1.00 98.00 98 GLY A N 1
ATOM 790 C CA . GLY A 1 98 ? -12.043 -3.920 11.122 1.00 98.00 98 GLY A CA 1
ATOM 791 C C . GLY A 1 98 ? -12.135 -4.813 9.882 1.00 98.00 98 GLY A C 1
ATOM 792 O O . GLY A 1 98 ? -13.037 -5.646 9.807 1.00 98.00 98 GLY A O 1
ATOM 793 N N . LYS A 1 99 ? -11.254 -4.634 8.886 1.00 98.38 99 LYS A N 1
ATOM 794 C CA . LYS A 1 99 ? -11.312 -5.378 7.613 1.00 98.38 99 LYS A CA 1
ATOM 795 C C . LYS A 1 99 ? -9.973 -5.993 7.226 1.00 98.38 99 LYS A C 1
ATOM 797 O O . LYS A 1 99 ? -8.920 -5.429 7.489 1.00 98.38 99 LYS A O 1
ATOM 802 N N . ILE A 1 100 ? -10.036 -7.106 6.505 1.00 98.56 100 ILE A N 1
ATOM 803 C CA . ILE A 1 100 ? -8.927 -7.630 5.707 1.00 98.56 100 ILE A CA 1
ATOM 804 C C . ILE A 1 100 ? -9.368 -7.563 4.250 1.00 98.56 100 ILE A C 1
ATOM 806 O O . ILE A 1 100 ? -10.439 -8.067 3.912 1.00 98.56 100 ILE A O 1
ATOM 810 N N . ILE A 1 101 ? -8.572 -6.917 3.403 1.00 98.62 101 ILE A N 1
ATOM 811 C CA . ILE A 1 101 ? -8.831 -6.840 1.961 1.00 98.62 101 ILE A CA 1
ATOM 812 C C . ILE A 1 101 ? -7.846 -7.768 1.270 1.00 98.62 101 ILE A C 1
ATOM 814 O O . ILE A 1 101 ? -6.660 -7.737 1.585 1.00 98.62 101 ILE A O 1
ATOM 818 N N . ALA A 1 102 ? -8.321 -8.600 0.350 1.00 98.56 102 ALA A N 1
ATOM 819 C CA . ALA A 1 102 ? -7.458 -9.538 -0.346 1.00 98.56 102 ALA A CA 1
ATOM 820 C C . ALA A 1 102 ? -7.878 -9.726 -1.803 1.00 98.56 102 ALA A C 1
ATOM 822 O O . ALA A 1 102 ? -9.059 -9.611 -2.134 1.00 98.56 102 ALA A O 1
ATOM 823 N N . GLY A 1 103 ? -6.908 -10.013 -2.666 1.00 98.38 103 GLY A N 1
ATOM 824 C CA . GLY A 1 103 ? -7.145 -10.187 -4.093 1.00 98.38 103 GLY A CA 1
ATOM 825 C C . GLY A 1 103 ? -5.880 -10.506 -4.880 1.00 98.38 103 GLY A C 1
ATOM 826 O O . GLY A 1 103 ? -4.757 -10.348 -4.399 1.00 98.38 103 GLY A O 1
ATOM 827 N N . PHE A 1 104 ? -6.076 -10.959 -6.115 1.00 97.75 104 PHE A N 1
ATOM 828 C CA . PHE A 1 104 ? -4.989 -11.299 -7.036 1.00 97.75 104 PHE A CA 1
ATOM 829 C C . PHE A 1 104 ? -4.398 -10.064 -7.734 1.00 97.75 104 PHE A C 1
ATOM 831 O O . PHE A 1 104 ? -3.235 -10.079 -8.113 1.00 97.75 104 PHE A O 1
ATOM 838 N N . ASP A 1 105 ? -5.165 -8.976 -7.842 1.00 97.38 105 ASP A N 1
ATOM 839 C CA . ASP A 1 105 ? -4.728 -7.724 -8.460 1.00 97.38 105 ASP A CA 1
ATOM 840 C C . ASP A 1 105 ? -4.478 -6.649 -7.388 1.00 97.38 105 ASP A C 1
ATOM 842 O O . ASP A 1 105 ? -5.392 -6.240 -6.668 1.00 97.38 105 ASP A O 1
ATOM 846 N N . ALA A 1 106 ? -3.228 -6.191 -7.273 1.00 97.38 106 ALA A N 1
ATOM 847 C CA . ALA A 1 106 ? -2.835 -5.172 -6.302 1.00 97.38 106 ALA A CA 1
ATOM 848 C C . ALA A 1 106 ? -3.486 -3.800 -6.570 1.00 97.38 106 ALA A C 1
ATOM 850 O O . ALA A 1 106 ? -3.746 -3.061 -5.622 1.00 97.38 106 ALA A O 1
ATOM 851 N N . HIS A 1 107 ? -3.762 -3.461 -7.833 1.00 97.62 107 HIS A N 1
ATOM 852 C CA . HIS A 1 107 ? -4.415 -2.210 -8.226 1.00 97.62 107 HIS A CA 1
ATOM 853 C C . HIS A 1 107 ? -5.873 -2.186 -7.778 1.00 97.62 107 HIS A C 1
ATOM 855 O O . HIS A 1 107 ? -6.314 -1.227 -7.143 1.00 97.62 107 HIS A O 1
ATOM 861 N N . GLU A 1 108 ? -6.604 -3.273 -8.031 1.00 98.25 108 GLU A N 1
ATOM 862 C CA . GLU A 1 108 ? -7.995 -3.406 -7.588 1.00 98.25 108 GLU A CA 1
ATOM 863 C C . GLU A 1 108 ? -8.103 -3.474 -6.058 1.00 98.25 108 GLU A C 1
ATOM 865 O O . GLU A 1 108 ? -8.992 -2.854 -5.467 1.00 98.25 108 GLU A O 1
ATOM 870 N N . VAL A 1 109 ? -7.157 -4.146 -5.391 1.00 98.50 109 VAL A N 1
ATOM 871 C CA . VAL A 1 109 ? -7.068 -4.144 -3.922 1.00 98.50 109 VAL A CA 1
ATOM 872 C C . VAL A 1 109 ? -6.877 -2.722 -3.384 1.00 98.50 109 VAL A C 1
ATOM 874 O O . VAL A 1 109 ? -7.626 -2.303 -2.499 1.00 98.50 109 VAL A O 1
ATOM 877 N N . ASP A 1 110 ? -5.943 -1.942 -3.934 1.00 98.44 110 ASP A N 1
ATOM 878 C CA . ASP A 1 110 ? -5.711 -0.569 -3.475 1.00 98.44 110 ASP A CA 1
ATOM 879 C C . ASP A 1 110 ? -6.916 0.352 -3.752 1.00 98.44 110 ASP A C 1
ATOM 881 O O . ASP A 1 110 ? -7.256 1.178 -2.899 1.00 98.44 110 ASP A O 1
ATOM 885 N N . LYS A 1 111 ? -7.627 0.188 -4.879 1.00 98.50 111 LYS A N 1
ATOM 886 C CA . LYS A 1 111 ? -8.882 0.922 -5.144 1.00 98.50 111 LYS A CA 1
ATOM 887 C C . LYS A 1 111 ? -9.933 0.683 -4.061 1.00 98.50 111 LYS A C 1
ATOM 889 O O . LYS A 1 111 ? -10.624 1.625 -3.675 1.00 98.50 111 LYS A O 1
ATOM 894 N N . ILE A 1 112 ? -10.046 -0.549 -3.560 1.00 98.44 112 ILE A N 1
ATOM 895 C CA . ILE A 1 112 ? -10.965 -0.907 -2.467 1.00 98.44 112 ILE A CA 1
ATOM 896 C C . ILE A 1 112 ? -10.470 -0.348 -1.126 1.00 98.44 112 ILE A C 1
ATOM 898 O O . ILE A 1 112 ? -11.276 0.052 -0.284 1.00 98.44 112 ILE A O 1
ATOM 902 N N . CYS A 1 113 ? -9.154 -0.287 -0.917 1.00 98.44 113 CYS A N 1
ATOM 903 C CA . CYS A 1 113 ? -8.563 0.257 0.303 1.00 98.44 113 CYS A CA 1
ATOM 904 C C . CYS A 1 113 ? -8.725 1.778 0.435 1.00 98.44 113 CYS A C 1
ATOM 906 O O . CYS A 1 113 ? -8.933 2.262 1.549 1.00 98.44 113 CYS A O 1
ATOM 908 N N . ALA A 1 114 ? -8.657 2.536 -0.662 1.00 98.31 114 ALA A N 1
ATOM 909 C CA . ALA A 1 114 ? -8.653 4.001 -0.617 1.00 98.31 114 ALA A CA 1
ATOM 910 C C . ALA A 1 114 ? -9.865 4.613 0.126 1.00 98.31 114 ALA A C 1
ATOM 912 O O . ALA A 1 114 ? -9.652 5.409 1.053 1.00 98.31 114 ALA A O 1
ATOM 913 N N . PRO A 1 115 ? -11.122 4.198 -0.143 1.00 97.88 115 PRO A N 1
ATOM 914 C CA . PRO A 1 115 ? -12.280 4.703 0.592 1.00 97.88 115 PRO A CA 1
ATOM 915 C C . PRO A 1 115 ? -12.248 4.415 2.099 1.00 97.88 115 PRO A C 1
ATOM 917 O O . PRO A 1 115 ? -12.845 5.164 2.867 1.00 97.88 115 PRO A O 1
ATOM 920 N N . LEU A 1 116 ? -11.528 3.382 2.558 1.00 97.62 116 LEU A N 1
ATOM 921 C CA . LEU A 1 116 ? -11.414 3.054 3.990 1.00 97.62 116 LEU A CA 1
ATOM 922 C C . LEU A 1 116 ? -10.634 4.127 4.778 1.00 97.62 116 LEU A C 1
ATOM 924 O O . LEU A 1 116 ? -10.811 4.281 5.990 1.00 97.62 116 LEU A O 1
ATOM 928 N N . LEU A 1 117 ? -9.802 4.910 4.085 1.00 96.56 117 LEU A N 1
ATOM 929 C CA . LEU A 1 117 ? -9.083 6.067 4.624 1.00 96.56 117 LEU A CA 1
ATOM 930 C C . LEU A 1 117 ? -9.729 7.406 4.235 1.00 96.56 117 LEU A C 1
ATOM 932 O O . LEU A 1 117 ? -9.117 8.455 4.428 1.00 96.56 117 LEU A O 1
ATOM 936 N N . ASN A 1 118 ? -10.971 7.387 3.738 1.00 95.62 118 ASN A N 1
ATOM 937 C CA . ASN A 1 118 ? -11.683 8.554 3.209 1.00 95.62 118 ASN A CA 1
ATOM 938 C C . ASN A 1 118 ? -10.951 9.225 2.027 1.00 95.62 118 ASN A C 1
ATOM 940 O O . ASN A 1 118 ? -10.957 10.449 1.915 1.00 95.62 118 ASN A O 1
ATOM 944 N N . LEU A 1 119 ? -10.308 8.432 1.165 1.00 96.81 119 LEU A N 1
ATOM 945 C CA . LEU A 1 119 ? -9.661 8.897 -0.063 1.00 96.81 119 LEU A CA 1
ATOM 946 C C . LEU A 1 119 ? -10.458 8.413 -1.276 1.00 96.81 119 LEU A C 1
ATOM 948 O O . LEU A 1 119 ? -10.885 7.257 -1.318 1.00 96.81 119 LEU A O 1
ATOM 952 N N . ALA A 1 120 ? -10.625 9.256 -2.292 1.00 97.44 120 ALA A N 1
ATOM 953 C CA . ALA A 1 120 ? -11.087 8.789 -3.590 1.00 97.44 120 ALA A CA 1
ATOM 954 C C . ALA A 1 120 ? -9.902 8.174 -4.360 1.00 97.44 120 ALA A C 1
ATOM 956 O O . ALA A 1 120 ? -8.835 8.790 -4.405 1.00 97.44 120 ALA A O 1
ATOM 957 N N . PRO A 1 121 ? -10.064 7.016 -5.035 1.00 97.31 121 PRO A N 1
ATOM 958 C CA . PRO A 1 121 ? -8.977 6.397 -5.802 1.00 97.31 121 PRO A CA 1
ATOM 959 C C . PRO A 1 121 ? -8.287 7.356 -6.786 1.00 97.31 121 PRO A C 1
ATOM 961 O O . PRO A 1 121 ? -7.068 7.369 -6.880 1.00 97.31 121 PRO A O 1
ATOM 964 N N . LYS A 1 122 ? -9.053 8.252 -7.425 1.00 96.69 122 LYS A N 1
ATOM 965 C CA . LYS A 1 122 ? -8.551 9.291 -8.346 1.00 96.69 122 LYS A CA 1
ATOM 966 C C . LYS A 1 122 ? -7.586 10.315 -7.723 1.00 96.69 122 LYS A C 1
ATOM 968 O O . LYS A 1 122 ? -6.959 11.076 -8.450 1.00 96.69 122 LYS A O 1
ATOM 973 N N . GLU A 1 123 ? -7.513 10.401 -6.395 1.00 95.31 123 GLU A N 1
ATOM 974 C CA . GLU A 1 123 ? -6.586 11.290 -5.679 1.00 95.31 123 GLU A CA 1
ATOM 975 C C . GLU A 1 123 ? -5.207 10.643 -5.463 1.00 95.31 123 GLU A C 1
ATOM 977 O O . GLU A 1 123 ? -4.262 11.314 -5.035 1.00 95.31 123 GLU A O 1
ATOM 982 N N . ILE A 1 124 ? -5.083 9.342 -5.741 1.00 97.38 124 ILE A N 1
ATOM 983 C CA . ILE A 1 124 ? -3.884 8.543 -5.506 1.00 97.38 124 ILE A CA 1
ATOM 984 C C . ILE A 1 124 ? -3.163 8.360 -6.838 1.00 97.38 124 ILE A C 1
ATOM 986 O O . ILE A 1 124 ? -3.569 7.567 -7.670 1.00 97.38 124 ILE A O 1
ATOM 990 N N . LYS A 1 125 ? -2.063 9.091 -7.031 1.00 97.12 125 LYS A N 1
ATOM 991 C CA . LYS A 1 125 ? -1.358 9.191 -8.323 1.00 97.12 125 LYS A CA 1
ATOM 992 C C . LYS A 1 125 ? -0.835 7.874 -8.909 1.00 97.12 125 LYS A C 1
ATOM 994 O O . LYS A 1 125 ? -0.514 7.848 -10.089 1.00 97.12 125 LYS A O 1
ATOM 999 N N . TYR A 1 126 ? -0.639 6.850 -8.080 1.00 95.94 126 TYR A N 1
ATOM 1000 C CA . TYR A 1 126 ? -0.127 5.553 -8.531 1.00 95.94 126 TYR A CA 1
ATOM 1001 C C . TYR A 1 126 ? -1.243 4.555 -8.890 1.00 95.94 126 TYR A C 1
ATOM 1003 O O . TYR A 1 126 ? -0.929 3.447 -9.325 1.00 95.94 126 TYR A O 1
ATOM 1011 N N . LEU A 1 127 ? -2.512 4.935 -8.681 1.00 95.62 127 LEU A N 1
ATOM 1012 C CA . LEU A 1 127 ? -3.703 4.219 -9.145 1.00 95.62 127 LEU A CA 1
ATOM 1013 C C . LEU A 1 127 ? -4.185 4.803 -10.472 1.00 95.62 127 LEU A C 1
ATOM 1015 O O . LEU A 1 127 ? -4.674 3.996 -11.292 1.00 95.62 127 LEU A O 1
#

Organism: NCBI:txid1974505

Foldseek 3Di:
DDDAAEQEAEWEQAPQFRIDFRLLSLLVVQADPVCVVDPDPDPPPPDDDRSVVCVVVGSLVSSLVSCVPDAHQKYKYDQCFYFYDHPPPTDTDVVRLRDIFMDRDSLVSVCVSQVSHPHHSVSGSND

Radius of gyration: 15.46 Å; chains: 1; bounding box: 43×38×29 Å

Secondary structure (DSSP, 8-state):
-----EEEEEEEEETTTEEESHHHHGGGG---HHHHHS-S-S--TT---TTSHHHHS-HHHHHHHHHTT---SEEEEEEEEEEES-SSS-EE-SS---EEEEES-HHHHHHHHGGGGT--GGG-TT-

InterPro domains:
  IPR007160 Domain of unknown function DUF362 [PF04015] (4-114)